Protein AF-A0A1F2WKH8-F1 (afdb_monomer_lite)

Structure (mmCIF, N/CA/C/O backbone):
data_AF-A0A1F2WKH8-F1
#
_entry.id   AF-A0A1F2WKH8-F1
#
loop_
_atom_site.group_PDB
_atom_site.id
_atom_site.type_symbol
_atom_site.label_atom_id
_atom_site.label_alt_id
_atom_site.label_comp_id
_atom_site.label_asym_id
_atom_site.label_entity_id
_atom_site.label_seq_id
_atom_site.pdbx_PDB_ins_code
_atom_site.Cartn_x
_atom_site.Cartn_y
_atom_site.Cartn_z
_atom_site.occupancy
_atom_site.B_iso_or_equiv
_atom_site.auth_seq_id
_atom_site.auth_comp_id
_atom_site.auth_asym_id
_atom_site.auth_atom_id
_atom_site.pdbx_PDB_model_num
ATOM 1 N N . MET A 1 1 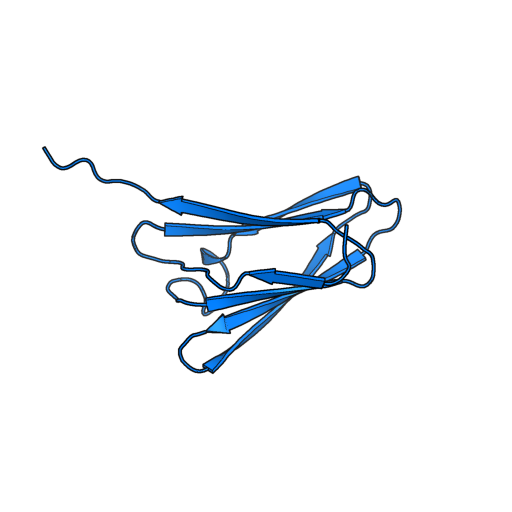? -6.179 11.243 10.677 1.00 87.62 1 MET A N 1
ATOM 2 C CA . MET A 1 1 ? -6.575 9.927 10.133 1.00 87.62 1 MET A CA 1
ATOM 3 C C . MET A 1 1 ? -7.614 10.141 9.056 1.00 87.62 1 MET A C 1
ATOM 5 O O . MET A 1 1 ? -8.438 11.034 9.216 1.00 87.62 1 MET A O 1
ATOM 9 N N . SER A 1 2 ? -7.560 9.351 7.991 1.00 95.75 2 SER A N 1
ATOM 10 C CA . SER A 1 2 ? -8.465 9.412 6.838 1.00 95.75 2 SER A CA 1
ATOM 11 C C . SER A 1 2 ? -8.718 7.989 6.329 1.00 95.75 2 SER A C 1
ATOM 13 O O . SER A 1 2 ? -7.817 7.157 6.460 1.00 95.75 2 SER A O 1
ATOM 15 N N . PRO A 1 3 ? -9.900 7.689 5.763 1.00 96.88 3 PRO A N 1
ATOM 16 C CA . PRO A 1 3 ? -10.135 6.428 5.065 1.00 96.88 3 PRO A CA 1
ATOM 17 C C . PRO A 1 3 ? -9.478 6.381 3.678 1.00 96.88 3 PRO A C 1
ATOM 19 O O . PRO A 1 3 ? -9.442 5.317 3.084 1.00 96.88 3 PRO A O 1
ATOM 22 N N . ASN A 1 4 ? -8.983 7.509 3.146 1.00 98.50 4 ASN A N 1
ATOM 23 C CA . ASN A 1 4 ? -8.354 7.576 1.823 1.00 98.50 4 ASN A CA 1
ATOM 24 C C . ASN A 1 4 ? -7.027 8.345 1.864 1.00 98.50 4 ASN A C 1
ATOM 26 O O . ASN A 1 4 ? -6.978 9.450 2.419 1.00 98.50 4 ASN A O 1
ATOM 30 N N . TRP A 1 5 ? -5.993 7.782 1.236 1.00 98.75 5 TRP A N 1
ATOM 31 C CA . TRP A 1 5 ? -4.656 8.365 1.082 1.00 98.75 5 TRP A CA 1
ATOM 32 C C . TRP A 1 5 ? -4.126 8.138 -0.334 1.00 98.75 5 TRP A C 1
ATOM 34 O O . TRP A 1 5 ? -4.422 7.118 -0.953 1.00 98.75 5 TRP A O 1
ATOM 44 N N . TYR A 1 6 ? -3.328 9.084 -0.829 1.00 98.56 6 TYR A N 1
ATOM 45 C CA . TYR A 1 6 ? -2.810 9.081 -2.195 1.00 98.56 6 TYR A CA 1
ATOM 46 C C . TYR A 1 6 ? -1.331 9.454 -2.182 1.00 98.56 6 TYR A C 1
ATOM 48 O O . TYR A 1 6 ? -0.957 10.492 -1.634 1.00 98.56 6 TYR A O 1
ATOM 56 N N . PHE A 1 7 ? -0.509 8.634 -2.826 1.00 98.44 7 PHE A N 1
ATOM 57 C CA . PHE A 1 7 ? 0.909 8.887 -3.040 1.00 98.44 7 PHE A CA 1
ATOM 58 C C . PHE A 1 7 ? 1.167 8.861 -4.543 1.00 98.44 7 PHE A C 1
ATOM 60 O O . PHE A 1 7 ? 1.017 7.826 -5.188 1.00 98.44 7 PHE A O 1
ATOM 67 N N . ALA A 1 8 ? 1.513 10.014 -5.116 1.00 97.25 8 ALA A N 1
ATOM 68 C CA . ALA A 1 8 ? 1.665 10.153 -6.565 1.00 97.25 8 ALA A CA 1
ATOM 69 C C . ALA A 1 8 ? 2.908 9.439 -7.125 1.00 97.25 8 ALA A C 1
ATOM 71 O O . ALA A 1 8 ? 2.976 9.196 -8.323 1.00 97.25 8 ALA A O 1
ATOM 72 N N . GLU A 1 9 ? 3.877 9.114 -6.272 1.00 95.38 9 GLU A N 1
ATOM 73 C CA . GLU A 1 9 ? 5.164 8.542 -6.659 1.00 95.38 9 GLU A CA 1
ATOM 74 C C . GLU A 1 9 ? 5.469 7.306 -5.802 1.00 95.38 9 GLU A C 1
ATOM 76 O O . GLU A 1 9 ? 5.139 7.250 -4.612 1.00 95.38 9 GLU A O 1
ATOM 81 N N . GLY A 1 10 ? 6.144 6.345 -6.417 1.00 96.19 10 GLY A N 1
ATOM 82 C CA . GLY A 1 10 ? 6.687 5.136 -5.827 1.00 96.19 10 GLY A CA 1
ATOM 83 C C . GLY A 1 10 ? 7.557 4.439 -6.868 1.00 96.19 10 GLY A C 1
ATOM 84 O O . GLY A 1 10 ? 7.258 4.485 -8.065 1.00 96.19 10 GLY A O 1
ATOM 85 N N . TYR A 1 11 ? 8.661 3.856 -6.414 1.00 97.38 11 TYR A N 1
ATOM 86 C CA . TYR A 1 11 ? 9.572 3.122 -7.278 1.00 97.38 11 TYR A CA 1
ATOM 87 C C . TYR A 1 11 ? 10.253 2.008 -6.498 1.00 97.38 11 TYR A C 1
ATOM 89 O O . TYR A 1 11 ? 10.771 2.233 -5.404 1.00 97.38 11 TYR A O 1
ATOM 97 N N . THR A 1 12 ? 10.262 0.825 -7.083 1.00 96.31 12 THR A N 1
ATOM 98 C CA . THR A 1 12 ? 11.018 -0.332 -6.605 1.00 96.31 12 THR A CA 1
ATOM 99 C C . THR A 1 12 ? 12.057 -0.715 -7.640 1.00 96.31 12 THR A C 1
ATOM 101 O O . THR A 1 12 ? 11.869 -0.497 -8.841 1.00 96.31 12 THR A O 1
ATOM 104 N N . GLY A 1 13 ? 13.157 -1.294 -7.173 1.00 92.56 13 GLY A N 1
ATOM 105 C CA . GLY A 1 13 ? 14.239 -1.766 -8.023 1.00 92.56 13 GLY A CA 1
ATOM 106 C C . GLY A 1 13 ? 15.487 -0.885 -7.996 1.00 92.56 13 GLY A C 1
ATOM 107 O O . GLY A 1 13 ? 15.544 0.218 -7.446 1.00 92.56 13 GLY A O 1
ATOM 108 N N . GLY A 1 14 ? 16.553 -1.397 -8.611 1.00 89.88 14 GLY A N 1
ATOM 109 C CA . GLY A 1 14 ? 17.874 -0.782 -8.516 1.00 89.88 14 GLY A CA 1
ATOM 110 C C . GLY A 1 14 ? 18.358 -0.746 -7.065 1.00 89.88 14 GLY A C 1
ATOM 111 O O . GLY A 1 14 ? 18.592 -1.791 -6.469 1.00 89.88 14 GLY A O 1
ATOM 112 N N . THR A 1 15 ? 18.550 0.456 -6.522 1.00 89.44 15 THR A N 1
ATOM 113 C CA . THR A 1 15 ? 18.959 0.669 -5.126 1.00 89.44 15 THR A CA 1
ATOM 114 C C . THR A 1 15 ? 17.830 1.184 -4.239 1.00 89.44 15 THR A C 1
ATOM 116 O O . THR A 1 15 ? 18.128 1.573 -3.111 1.00 89.44 15 THR A O 1
ATOM 119 N N . PHE A 1 16 ? 16.592 1.241 -4.741 1.00 92.94 16 PHE A N 1
ATOM 120 C CA . PHE A 1 16 ? 15.433 1.772 -4.029 1.00 92.94 16 PHE A CA 1
ATOM 121 C C . PHE A 1 16 ? 14.591 0.650 -3.427 1.00 92.94 16 PHE A C 1
ATOM 123 O O . PHE A 1 16 ? 14.236 -0.275 -4.149 1.00 92.94 16 PHE A O 1
ATOM 130 N N . ASP A 1 17 ? 14.211 0.815 -2.159 1.00 94.75 17 ASP A N 1
ATOM 131 C CA . ASP A 1 17 ? 13.233 -0.026 -1.463 1.00 94.75 17 ASP A CA 1
ATOM 132 C C . ASP A 1 17 ? 12.048 0.854 -1.038 1.00 94.75 17 ASP A C 1
ATOM 134 O O . ASP A 1 17 ? 12.245 1.890 -0.385 1.00 94.75 17 ASP A O 1
ATOM 138 N N . THR A 1 18 ? 10.819 0.460 -1.382 1.00 97.88 18 THR A N 1
ATOM 139 C CA . THR A 1 18 ? 9.608 1.226 -1.035 1.00 97.88 18 THR A CA 1
ATOM 140 C C . THR A 1 18 ? 8.762 0.487 -0.005 1.00 97.88 18 THR A C 1
ATOM 142 O O . THR A 1 18 ? 8.436 -0.690 -0.151 1.00 97.88 18 THR A O 1
ATOM 145 N N . TYR A 1 19 ? 8.318 1.219 1.018 1.00 98.38 19 TYR A N 1
ATOM 146 C CA . TYR A 1 19 ? 7.398 0.729 2.037 1.00 98.38 19 TYR A CA 1
ATOM 147 C C . TYR A 1 19 ? 6.123 1.568 2.089 1.00 98.38 19 TYR A C 1
ATOM 149 O O . TYR A 1 19 ? 6.164 2.799 2.041 1.00 98.38 19 TYR A O 1
ATOM 157 N N . ILE A 1 20 ? 4.990 0.889 2.276 1.00 98.69 20 ILE A N 1
ATOM 158 C CA . ILE A 1 20 ? 3.726 1.514 2.676 1.00 98.69 20 ILE A CA 1
ATOM 159 C C . ILE A 1 20 ? 3.430 1.115 4.117 1.00 98.69 20 ILE A C 1
ATOM 161 O O . ILE A 1 20 ? 3.240 -0.062 4.435 1.00 98.69 20 ILE A O 1
ATOM 165 N N . LEU A 1 21 ? 3.389 2.100 5.007 1.00 98.69 21 LEU A N 1
ATOM 166 C CA . LEU A 1 21 ? 3.100 1.900 6.420 1.00 98.69 21 LEU A CA 1
ATOM 167 C C . LEU A 1 21 ? 1.668 2.308 6.707 1.00 98.69 21 LEU A C 1
ATOM 169 O O . LEU A 1 21 ? 1.252 3.418 6.383 1.00 98.69 21 LEU A O 1
ATOM 173 N N . LEU A 1 22 ? 0.926 1.416 7.355 1.00 98.75 22 LEU A N 1
ATOM 174 C CA . LEU A 1 22 ? -0.459 1.648 7.742 1.00 98.75 22 LEU A CA 1
ATOM 175 C C . LEU A 1 22 ? -0.573 1.552 9.258 1.00 98.75 22 LEU A C 1
ATOM 177 O O . LEU A 1 22 ? -0.170 0.553 9.852 1.00 98.75 22 LEU A O 1
ATOM 181 N N . SER A 1 23 ? -1.132 2.579 9.891 1.00 98.69 23 SER A N 1
ATOM 182 C CA . SER A 1 23 ? -1.324 2.639 11.340 1.00 98.69 23 SER A CA 1
ATOM 183 C C . SER A 1 23 ? -2.789 2.873 11.682 1.00 98.69 23 SER A C 1
ATOM 185 O O . SER A 1 23 ? -3.395 3.858 11.252 1.00 98.69 23 SER A O 1
ATOM 187 N N . ASN A 1 24 ? -3.351 1.969 12.480 1.00 98.50 24 ASN A N 1
ATOM 188 C CA . ASN A 1 24 ? -4.701 2.053 13.014 1.00 98.50 24 ASN A CA 1
ATOM 189 C C . ASN A 1 24 ? -4.619 2.319 14.525 1.00 98.50 24 ASN A C 1
ATOM 191 O O . ASN A 1 24 ? -4.478 1.379 15.307 1.00 98.50 24 ASN A O 1
ATOM 195 N N . PRO A 1 25 ? -4.703 3.581 14.979 1.00 97.94 25 PRO A N 1
ATOM 196 C CA . PRO A 1 25 ? -4.766 3.891 16.407 1.00 97.94 25 PRO A CA 1
ATOM 197 C C . PRO A 1 25 ? -6.188 3.727 16.978 1.00 97.94 25 PRO A C 1
ATOM 199 O O . PRO A 1 25 ? -6.396 3.966 18.167 1.00 97.94 25 PRO A O 1
ATOM 202 N N . GLY A 1 26 ? -7.168 3.363 16.144 1.00 97.38 26 GLY A N 1
ATOM 203 C CA . GLY A 1 26 ? -8.534 3.078 16.557 1.00 97.38 26 GLY A CA 1
ATOM 204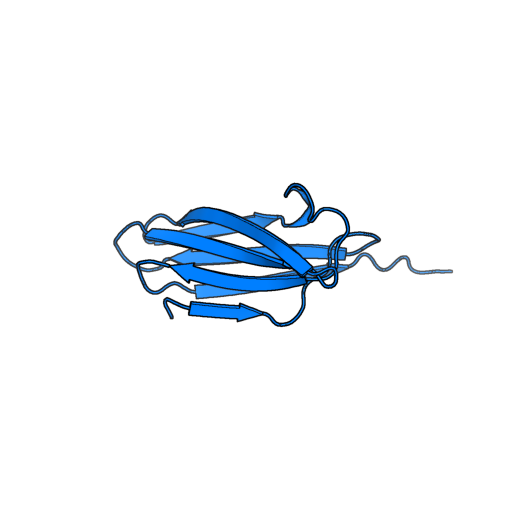 C C . GLY A 1 26 ? -8.653 1.779 17.354 1.00 97.38 26 GLY A C 1
ATOM 205 O O . GLY A 1 26 ? -7.705 1.007 17.498 1.00 97.38 26 GLY A O 1
ATOM 206 N N . TRP A 1 27 ? -9.857 1.543 17.873 1.00 97.94 27 TRP A N 1
ATOM 207 C CA . TRP A 1 27 ? -10.177 0.414 18.757 1.00 97.94 27 TRP A CA 1
ATOM 208 C C . TRP A 1 27 ? -10.853 -0.759 18.041 1.00 97.94 27 TRP A C 1
ATOM 210 O O . TRP A 1 27 ? -11.262 -1.719 18.683 1.00 97.94 27 TRP A O 1
ATOM 220 N N . THR A 1 28 ? -11.022 -0.668 16.724 1.00 97.94 28 THR A N 1
ATOM 221 C CA . THR A 1 28 ? -11.629 -1.713 15.890 1.00 97.94 28 THR A CA 1
ATOM 222 C C . THR A 1 28 ? -10.652 -2.075 14.785 1.00 97.94 28 THR A C 1
ATOM 224 O O . THR A 1 28 ? -10.016 -1.187 14.213 1.00 97.94 28 THR A O 1
ATOM 227 N N . ASP A 1 29 ? -10.524 -3.367 14.502 1.00 98.50 29 ASP A N 1
ATOM 228 C CA . ASP A 1 29 ? -9.767 -3.852 13.351 1.00 98.50 29 ASP A CA 1
ATOM 229 C C . ASP A 1 29 ? -10.371 -3.292 12.055 1.00 98.50 29 ASP A C 1
ATOM 231 O O . ASP A 1 29 ? -11.580 -3.076 11.956 1.00 98.50 29 ASP A O 1
ATOM 235 N N . THR A 1 30 ? -9.535 -3.056 11.048 1.00 98.25 30 THR A N 1
ATOM 236 C CA . THR A 1 30 ? -9.988 -2.605 9.727 1.00 98.25 30 THR A CA 1
ATOM 237 C C . THR A 1 30 ? -9.255 -3.356 8.632 1.00 98.25 30 THR A C 1
ATOM 239 O O . THR A 1 30 ? -8.158 -3.871 8.847 1.00 98.25 30 THR A O 1
ATOM 242 N N . VAL A 1 31 ? -9.838 -3.379 7.438 1.00 98.62 31 VAL A N 1
ATOM 243 C CA . VAL A 1 31 ? -9.134 -3.763 6.215 1.00 98.62 31 VAL A CA 1
ATOM 244 C C . VAL A 1 31 ? -8.789 -2.498 5.435 1.00 98.62 31 VAL A C 1
ATOM 246 O O . VAL A 1 31 ? -9.576 -1.550 5.394 1.00 98.62 31 VAL A O 1
ATOM 249 N N . ALA A 1 32 ? -7.591 -2.469 4.860 1.00 98.69 32 ALA A N 1
ATOM 250 C CA . ALA A 1 32 ? -7.150 -1.458 3.915 1.00 98.69 32 ALA A CA 1
ATOM 251 C C . ALA A 1 32 ? -6.843 -2.123 2.569 1.00 98.69 32 ALA A C 1
ATOM 253 O O . ALA A 1 32 ? -6.080 -3.084 2.517 1.00 98.69 32 ALA A O 1
ATOM 254 N N . ASN A 1 33 ? -7.421 -1.617 1.485 1.00 98.75 33 ASN A N 1
ATOM 255 C CA . ASN A 1 33 ? -7.022 -1.958 0.126 1.00 98.75 33 ASN A CA 1
ATOM 256 C C . ASN A 1 33 ? -5.924 -0.990 -0.312 1.00 98.75 33 ASN A C 1
ATOM 258 O O . ASN A 1 33 ? -6.125 0.228 -0.279 1.00 98.75 33 ASN A O 1
ATOM 262 N N . VAL A 1 34 ? -4.782 -1.541 -0.715 1.00 98.75 34 VAL A N 1
ATOM 263 C CA . VAL A 1 34 ? -3.647 -0.792 -1.256 1.00 98.75 34 VAL A CA 1
ATOM 264 C C . VAL A 1 34 ? -3.547 -1.093 -2.744 1.00 98.75 34 VAL A C 1
ATOM 266 O O . VAL A 1 34 ? -3.283 -2.232 -3.140 1.00 98.75 34 VAL A O 1
ATOM 269 N N . ASP A 1 35 ? -3.796 -0.065 -3.546 1.00 98.81 35 ASP A N 1
ATOM 270 C CA . ASP A 1 35 ? -3.767 -0.108 -5.000 1.00 98.81 35 ASP A CA 1
ATOM 271 C C . ASP A 1 35 ? -2.485 0.516 -5.523 1.00 98.81 35 ASP A C 1
ATOM 273 O O . ASP A 1 35 ? -2.133 1.629 -5.134 1.00 98.81 35 ASP A O 1
ATOM 277 N N . PHE A 1 36 ? -1.832 -0.174 -6.450 1.00 98.75 36 PHE A N 1
ATOM 278 C CA . PHE A 1 36 ? -0.657 0.301 -7.161 1.00 98.75 36 PHE A CA 1
ATOM 279 C C . PHE A 1 36 ? -0.989 0.444 -8.641 1.00 98.75 36 PHE A C 1
ATOM 281 O O . PHE A 1 36 ? -1.386 -0.531 -9.284 1.00 98.75 36 PHE A O 1
ATOM 288 N N . HIS A 1 37 ? -0.818 1.648 -9.181 1.00 98.62 37 HIS A N 1
ATOM 289 C CA . HIS A 1 37 ? -1.020 1.943 -10.599 1.00 98.62 37 HIS A CA 1
ATOM 290 C C . HIS A 1 37 ? 0.328 2.210 -11.254 1.00 98.62 37 HIS A C 1
ATOM 292 O O . HIS A 1 37 ? 0.959 3.226 -10.952 1.00 98.62 37 HIS A O 1
ATOM 298 N N . ARG A 1 38 ? 0.756 1.304 -12.132 1.00 98.12 38 ARG A N 1
ATOM 299 C CA . ARG A 1 38 ? 2.015 1.415 -12.871 1.00 98.12 38 ARG A CA 1
ATOM 300 C C . ARG A 1 38 ? 1.905 2.376 -14.048 1.00 98.12 38 ARG A C 1
ATOM 302 O O . ARG A 1 38 ? 0.821 2.632 -14.572 1.00 98.12 38 ARG A O 1
ATOM 309 N N . ASP A 1 39 ? 3.055 2.877 -14.475 1.00 96.19 39 ASP A N 1
ATOM 310 C CA . ASP A 1 39 ? 3.207 3.749 -15.645 1.00 96.19 39 ASP A CA 1
ATOM 311 C C . ASP A 1 39 ? 2.832 3.072 -16.978 1.00 96.19 39 ASP A C 1
ATOM 313 O O . ASP A 1 39 ? 2.403 3.747 -17.914 1.00 96.19 39 ASP A O 1
ATOM 317 N N . ASP A 1 40 ? 2.908 1.743 -17.048 1.00 96.75 40 ASP A N 1
ATOM 318 C CA . ASP A 1 40 ? 2.438 0.927 -18.175 1.00 96.75 40 ASP A CA 1
ATOM 319 C C . ASP A 1 40 ? 0.918 0.660 -18.179 1.00 96.75 40 ASP A C 1
ATOM 321 O O . ASP A 1 40 ? 0.402 -0.013 -19.075 1.00 96.75 40 ASP A O 1
ATOM 325 N N . GLY A 1 41 ? 0.188 1.197 -17.197 1.00 97.19 41 GLY A N 1
ATOM 326 C CA . GLY A 1 41 ? -1.260 1.054 -17.053 1.00 97.19 41 GLY A CA 1
ATOM 327 C C . GLY A 1 41 ? -1.710 -0.195 -16.290 1.00 97.19 41 GLY A C 1
ATOM 328 O O . GLY A 1 41 ? -2.907 -0.331 -16.016 1.00 97.19 41 GLY A O 1
ATOM 329 N N . ALA A 1 42 ? -0.800 -1.096 -15.902 1.00 98.12 42 ALA A N 1
ATOM 330 C CA . ALA A 1 42 ? -1.150 -2.224 -15.046 1.00 98.12 42 ALA A CA 1
ATOM 331 C C . ALA A 1 42 ? -1.555 -1.743 -13.641 1.00 98.12 42 ALA A C 1
ATOM 333 O O . ALA A 1 42 ? -1.000 -0.787 -13.098 1.00 98.12 42 ALA A O 1
ATOM 334 N N . THR A 1 43 ? -2.543 -2.407 -13.039 1.00 98.19 43 THR A N 1
ATOM 335 C CA . THR A 1 43 ? -3.035 -2.082 -11.693 1.00 98.19 43 THR A CA 1
ATOM 336 C C . THR A 1 43 ? -3.057 -3.330 -10.822 1.00 98.19 43 THR A C 1
ATOM 338 O O . THR A 1 43 ? -3.542 -4.378 -11.252 1.00 98.19 43 THR A O 1
ATOM 341 N N . PHE A 1 44 ? -2.576 -3.199 -9.588 1.00 98.31 44 PHE A N 1
ATOM 342 C CA . PHE A 1 44 ? -2.523 -4.268 -8.594 1.00 98.31 44 PHE A CA 1
ATOM 343 C C . PHE A 1 44 ? -3.231 -3.814 -7.322 1.00 98.31 44 PHE A C 1
ATOM 345 O O . PHE A 1 44 ? -2.989 -2.704 -6.863 1.00 98.31 44 PHE A O 1
ATOM 352 N N . ARG A 1 45 ? -4.083 -4.666 -6.746 1.00 98.44 45 ARG A N 1
ATOM 353 C CA . ARG A 1 45 ? -4.820 -4.390 -5.505 1.00 98.44 45 ARG A CA 1
ATOM 354 C C . ARG A 1 45 ? -4.511 -5.461 -4.471 1.00 98.44 45 ARG A C 1
ATOM 356 O O . ARG A 1 45 ? -4.724 -6.643 -4.740 1.00 98.44 45 ARG A O 1
ATOM 363 N N . TYR A 1 46 ? -4.098 -5.040 -3.280 1.00 98.44 46 TYR A N 1
ATOM 364 C CA . TYR A 1 46 ? -3.790 -5.931 -2.164 1.00 98.44 46 TYR A CA 1
ATOM 365 C C . TYR A 1 46 ? -4.567 -5.523 -0.901 1.00 98.44 46 TYR A C 1
ATOM 367 O O . TYR A 1 46 ? -4.412 -4.391 -0.436 1.00 98.44 46 TYR A O 1
ATOM 375 N N . PRO A 1 47 ? -5.406 -6.409 -0.331 1.00 98.38 47 PRO A N 1
ATOM 376 C CA . PRO A 1 47 ? -6.063 -6.157 0.944 1.00 98.38 47 PRO A CA 1
ATOM 377 C C . PRO A 1 47 ? -5.144 -6.512 2.119 1.00 98.38 47 PRO A C 1
ATOM 379 O O . PRO A 1 47 ? -4.560 -7.594 2.162 1.00 98.38 47 PRO A O 1
ATOM 382 N N . TYR A 1 48 ? -5.085 -5.636 3.118 1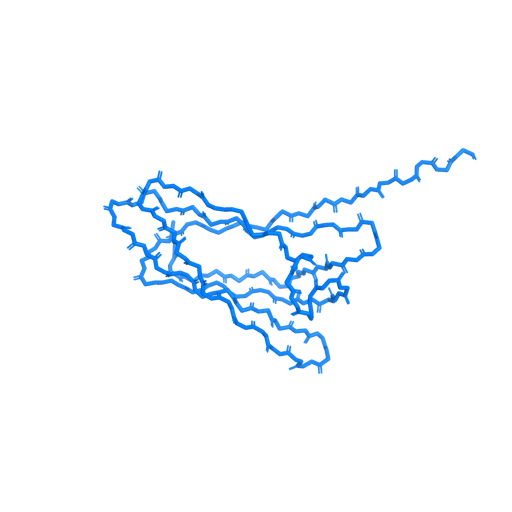.00 98.56 48 TYR A N 1
ATOM 383 C CA . TYR A 1 48 ? -4.339 -5.845 4.354 1.00 98.56 48 TYR A CA 1
ATOM 384 C C . TYR A 1 48 ? -5.224 -5.628 5.574 1.00 98.56 48 TYR A C 1
ATOM 386 O O . TYR A 1 48 ? -5.886 -4.598 5.706 1.00 98.56 48 TYR A O 1
ATOM 394 N N . GLY A 1 49 ? -5.203 -6.584 6.501 1.00 98.50 49 GLY A N 1
ATOM 395 C CA . GLY A 1 49 ? -5.759 -6.381 7.833 1.00 98.50 49 GLY A CA 1
ATOM 396 C C . GLY A 1 49 ? -4.856 -5.454 8.644 1.00 98.50 49 GLY A C 1
ATOM 397 O O . GLY A 1 49 ? -3.659 -5.708 8.770 1.00 98.50 49 GLY A O 1
ATOM 398 N N . VAL A 1 50 ? -5.431 -4.400 9.218 1.00 98.50 50 VAL A N 1
ATOM 399 C CA . VAL A 1 50 ? -4.750 -3.467 10.121 1.00 98.50 50 VAL A CA 1
ATOM 400 C C . VAL A 1 50 ? -5.443 -3.538 11.486 1.00 98.50 50 VAL A C 1
ATOM 402 O O . VAL A 1 50 ? -6.463 -2.869 11.699 1.00 98.50 50 VAL A O 1
ATOM 405 N N . PRO A 1 51 ? -4.937 -4.374 12.413 1.00 98.56 51 PRO A N 1
ATOM 406 C CA . PRO A 1 51 ? -5.567 -4.559 13.714 1.00 98.56 51 PRO A CA 1
ATOM 407 C C . PRO A 1 51 ? -5.645 -3.262 14.522 1.00 98.56 51 PRO A C 1
ATOM 409 O O . PRO A 1 51 ? -4.827 -2.353 14.350 1.00 98.56 51 PRO A O 1
ATOM 412 N N . ALA A 1 52 ? -6.605 -3.201 15.438 1.00 98.31 52 ALA A N 1
ATOM 413 C CA . ALA A 1 52 ? -6.776 -2.104 16.375 1.00 98.31 52 ALA A CA 1
ATOM 414 C C . ALA A 1 52 ? -5.483 -1.827 17.154 1.00 98.31 52 ALA A C 1
ATOM 416 O O . ALA A 1 52 ? -4.817 -2.738 17.653 1.00 98.31 52 ALA A O 1
ATOM 417 N N . GLN A 1 53 ? -5.147 -0.548 17.303 1.00 98.31 53 GLN A N 1
ATOM 418 C CA . GLN A 1 53 ? -3.959 -0.074 18.015 1.00 98.31 53 GLN A CA 1
ATOM 419 C C . GLN A 1 53 ? -2.640 -0.686 17.514 1.00 98.31 53 GLN A C 1
ATOM 421 O O . GLN A 1 53 ? -1.734 -0.971 18.309 1.00 98.31 53 GLN A O 1
ATOM 426 N N . ARG A 1 54 ? -2.524 -0.953 16.212 1.00 98.56 54 ARG A N 1
ATOM 427 C CA . ARG A 1 54 ? -1.318 -1.523 15.598 1.00 98.56 54 ARG A CA 1
ATOM 428 C C . ARG A 1 54 ? -0.917 -0.755 14.350 1.00 98.56 54 ARG A C 1
ATOM 430 O O . ARG A 1 54 ? -1.706 -0.023 13.755 1.00 98.56 54 ARG A O 1
ATOM 437 N N . ARG A 1 55 ? 0.337 -0.972 13.951 1.00 98.19 55 ARG A N 1
ATOM 438 C CA . ARG A 1 55 ? 0.825 -0.642 12.615 1.00 98.19 55 ARG A CA 1
ATOM 439 C C . ARG A 1 55 ? 1.267 -1.901 11.890 1.00 98.19 55 ARG A C 1
ATOM 441 O O . ARG A 1 55 ? 1.696 -2.857 12.537 1.00 98.19 55 ARG A O 1
ATOM 448 N N . ILE A 1 56 ? 1.246 -1.834 10.570 1.00 98.56 56 ILE A N 1
ATOM 449 C CA . ILE A 1 56 ? 1.902 -2.788 9.682 1.00 98.56 56 ILE A CA 1
ATOM 450 C C . ILE A 1 56 ? 2.812 -2.036 8.709 1.00 98.56 56 ILE A C 1
ATOM 452 O O . ILE A 1 56 ? 2.618 -0.844 8.464 1.00 98.56 56 ILE A O 1
ATOM 456 N N . ALA A 1 57 ? 3.800 -2.744 8.175 1.00 98.50 57 ALA A N 1
ATOM 457 C CA . ALA A 1 57 ? 4.667 -2.267 7.110 1.00 98.50 57 ALA A CA 1
ATOM 458 C C . ALA A 1 57 ? 4.553 -3.242 5.940 1.00 98.50 57 ALA A C 1
ATOM 460 O O . ALA A 1 57 ? 4.684 -4.452 6.129 1.00 98.50 57 ALA A O 1
ATOM 461 N N . ILE A 1 58 ? 4.273 -2.708 4.760 1.00 98.62 58 ILE A N 1
ATOM 462 C CA . ILE A 1 58 ? 4.189 -3.457 3.513 1.00 98.62 58 ILE A CA 1
ATOM 463 C C . ILE A 1 58 ? 5.457 -3.134 2.738 1.00 98.62 58 ILE A C 1
ATOM 465 O O . ILE A 1 58 ? 5.646 -1.982 2.355 1.00 98.62 58 ILE A O 1
ATOM 469 N N . HIS A 1 59 ? 6.311 -4.132 2.537 1.00 98.06 59 HIS A N 1
ATOM 470 C CA . HIS A 1 59 ? 7.460 -4.026 1.645 1.00 98.06 59 HIS A CA 1
ATOM 471 C C . HIS A 1 59 ? 6.966 -4.229 0.212 1.00 98.06 59 HIS A C 1
ATOM 473 O O . HIS A 1 59 ? 6.450 -5.298 -0.114 1.00 98.06 59 HIS A O 1
ATOM 479 N N . VAL A 1 60 ? 7.013 -3.179 -0.609 1.00 98.38 60 VAL A N 1
ATOM 480 C CA . VAL A 1 60 ? 6.388 -3.196 -1.941 1.00 98.38 60 VAL A CA 1
ATOM 481 C C . VAL A 1 60 ? 7.174 -4.080 -2.907 1.00 98.38 60 VAL A C 1
ATOM 483 O O . VAL A 1 60 ? 6.568 -4.748 -3.739 1.00 98.38 60 VAL A O 1
ATOM 486 N N . ASP A 1 61 ? 8.490 -4.151 -2.736 1.00 96.50 61 ASP A N 1
ATOM 487 C CA . ASP A 1 61 ? 9.418 -4.947 -3.539 1.00 96.50 61 ASP A CA 1
ATOM 488 C C . ASP A 1 61 ? 9.106 -6.456 -3.506 1.00 96.50 61 ASP A C 1
ATOM 490 O O . ASP A 1 61 ? 9.376 -7.172 -4.467 1.00 96.50 61 ASP A O 1
ATOM 494 N N . ASP A 1 62 ? 8.467 -6.942 -2.435 1.00 97.56 62 ASP A N 1
ATOM 495 C CA . ASP A 1 62 ? 8.057 -8.347 -2.302 1.00 97.56 62 ASP A CA 1
ATOM 496 C C . ASP A 1 62 ? 6.735 -8.664 -3.032 1.00 97.56 62 ASP A C 1
ATOM 498 O O . ASP A 1 62 ? 6.301 -9.822 -3.077 1.00 97.56 62 ASP A O 1
ATOM 502 N N . LEU A 1 63 ? 6.049 -7.655 -3.581 1.00 98.06 63 LEU A N 1
ATOM 503 C CA . LEU A 1 63 ? 4.744 -7.828 -4.213 1.00 98.06 63 LEU A CA 1
ATOM 504 C C . LEU A 1 63 ? 4.888 -8.199 -5.697 1.00 98.06 63 LEU A C 1
ATOM 506 O O . LEU A 1 63 ? 5.564 -7.498 -6.454 1.00 98.06 63 LEU A O 1
ATOM 510 N N . PRO A 1 64 ? 4.198 -9.255 -6.172 1.00 97.12 64 PRO A N 1
ATOM 511 C CA . PRO A 1 64 ? 4.252 -9.654 -7.572 1.00 97.12 64 PRO A CA 1
ATOM 512 C C . PRO A 1 64 ? 3.897 -8.510 -8.528 1.00 97.12 64 PRO A C 1
ATOM 514 O O . PRO A 1 64 ? 2.834 -7.895 -8.418 1.00 97.12 64 PRO A O 1
ATOM 517 N N . GLY A 1 65 ? 4.780 -8.257 -9.495 1.00 96.00 65 GLY A N 1
ATOM 518 C CA . GLY A 1 65 ? 4.607 -7.193 -10.482 1.00 96.00 65 GLY A CA 1
ATOM 519 C C . GLY A 1 65 ? 4.989 -5.798 -9.983 1.00 96.00 65 GLY A C 1
ATOM 520 O O . GLY A 1 65 ? 4.763 -4.832 -10.711 1.00 96.00 65 GLY A O 1
ATOM 521 N N . LEU A 1 66 ? 5.562 -5.681 -8.784 1.00 97.94 66 LEU A N 1
ATOM 522 C CA . LEU A 1 66 ? 6.036 -4.430 -8.192 1.00 97.94 66 LEU A CA 1
ATOM 523 C C . LEU A 1 66 ? 7.470 -4.554 -7.654 1.00 97.94 66 LEU A C 1
ATOM 525 O O . LEU A 1 66 ? 7.883 -3.713 -6.875 1.00 97.94 66 LEU A O 1
ATOM 529 N N . ASP A 1 67 ? 8.243 -5.553 -8.071 1.00 95.69 67 ASP A N 1
ATOM 530 C CA . ASP A 1 67 ? 9.644 -5.777 -7.678 1.00 95.69 67 ASP A CA 1
ATOM 531 C C . ASP A 1 67 ? 10.647 -4.888 -8.445 1.00 95.69 67 ASP A C 1
ATOM 533 O O . ASP A 1 67 ? 11.790 -4.707 -8.032 1.00 95.69 67 ASP A O 1
ATOM 537 N N . ASN A 1 68 ? 10.221 -4.314 -9.574 1.00 96.56 68 ASN A N 1
ATOM 538 C CA . ASN A 1 68 ? 10.990 -3.350 -10.365 1.00 96.56 68 ASN A CA 1
ATOM 539 C C . ASN A 1 68 ? 10.041 -2.485 -11.212 1.00 96.56 68 ASN A C 1
ATOM 541 O O . ASN A 1 68 ? 9.809 -2.779 -12.391 1.00 96.56 68 ASN A O 1
ATOM 545 N N . ALA A 1 69 ? 9.408 -1.480 -10.603 1.00 97.31 69 ALA A N 1
ATOM 546 C CA . ALA A 1 69 ? 8.343 -0.712 -11.248 1.00 97.31 69 ALA A CA 1
ATOM 547 C C . ALA A 1 69 ? 8.243 0.735 -10.749 1.00 97.31 69 ALA A C 1
ATOM 549 O O . ALA A 1 69 ? 8.440 1.002 -9.568 1.00 97.31 69 ALA A O 1
ATOM 550 N N . ASN A 1 70 ? 7.829 1.653 -11.635 1.00 98.00 70 ASN A N 1
ATOM 551 C CA . ASN A 1 70 ? 7.306 2.967 -11.247 1.00 98.00 70 ASN A CA 1
ATOM 552 C C . ASN A 1 70 ? 5.795 2.869 -11.035 1.00 98.00 70 ASN A C 1
ATOM 554 O O . ASN A 1 70 ? 5.090 2.276 -11.857 1.00 98.00 70 ASN A O 1
ATOM 558 N N . PHE A 1 71 ? 5.277 3.485 -9.977 1.00 98.31 71 PHE A N 1
ATOM 559 C CA . PHE A 1 71 ? 3.849 3.449 -9.681 1.00 98.31 71 PHE A CA 1
ATOM 560 C C . PHE A 1 71 ? 3.386 4.633 -8.829 1.00 98.31 71 PHE A C 1
ATOM 562 O O . PHE A 1 71 ? 4.165 5.300 -8.156 1.00 98.31 71 PHE A O 1
ATOM 569 N N . SER A 1 72 ? 2.076 4.861 -8.819 1.00 98.62 72 SER A N 1
ATOM 570 C CA . SER A 1 72 ? 1.393 5.609 -7.757 1.00 98.62 72 SER A CA 1
ATOM 571 C C . SER A 1 72 ? 0.671 4.643 -6.819 1.00 98.62 72 SER A C 1
ATOM 573 O O . SER A 1 72 ? 0.400 3.501 -7.195 1.00 98.62 72 SER A O 1
ATOM 575 N N . THR A 1 73 ? 0.370 5.086 -5.597 1.00 98.81 73 THR A N 1
ATOM 576 C CA . THR A 1 73 ? -0.325 4.279 -4.584 1.00 98.81 73 THR A CA 1
ATOM 577 C C . THR A 1 73 ? -1.596 4.966 -4.102 1.00 98.81 73 THR A C 1
ATOM 579 O O . THR A 1 73 ? -1.575 6.148 -3.748 1.00 98.81 73 THR A O 1
ATOM 582 N N . ILE A 1 74 ? -2.691 4.214 -4.023 1.00 98.75 74 ILE A N 1
ATOM 583 C CA . ILE A 1 74 ? -3.939 4.635 -3.383 1.00 98.75 74 ILE A CA 1
ATOM 584 C C . ILE A 1 74 ? -4.230 3.680 -2.232 1.00 98.75 74 ILE A C 1
ATOM 586 O O . ILE A 1 74 ? -4.234 2.466 -2.407 1.00 98.75 74 ILE A O 1
ATOM 590 N N . VAL A 1 75 ? -4.492 4.224 -1.047 1.00 98.81 75 VAL A N 1
ATOM 591 C CA . VAL A 1 75 ? -4.932 3.440 0.110 1.00 98.81 75 VAL A CA 1
ATOM 592 C C . VAL A 1 75 ? -6.367 3.820 0.426 1.00 98.81 75 VAL A C 1
ATOM 594 O O . VAL A 1 75 ? -6.657 5.000 0.624 1.00 98.81 75 VAL A O 1
ATOM 597 N N . SER A 1 76 ? -7.242 2.821 0.513 1.00 98.69 76 SER A N 1
ATOM 598 C CA . SER A 1 76 ? -8.625 2.973 0.972 1.00 98.69 76 SER A CA 1
ATOM 599 C C . SER A 1 76 ? -8.926 2.000 2.109 1.00 98.69 76 SER A C 1
ATOM 601 O O . SER A 1 76 ? -8.486 0.855 2.065 1.00 98.69 76 SER A O 1
ATOM 603 N N . SER A 1 77 ? -9.657 2.422 3.139 1.00 98.25 77 SER A N 1
ATOM 604 C CA . SER A 1 77 ? -9.981 1.571 4.292 1.00 98.25 77 SER A CA 1
ATOM 605 C C . SER A 1 77 ? -11.381 1.818 4.847 1.00 98.25 77 SER A C 1
ATOM 607 O O . SER A 1 77 ? -11.917 2.923 4.754 1.00 98.25 77 SER A O 1
ATOM 609 N N . ASP A 1 78 ? -11.953 0.786 5.474 1.00 94.56 78 ASP A N 1
ATOM 610 C CA . ASP A 1 78 ? -13.301 0.838 6.062 1.00 94.56 78 ASP A CA 1
ATOM 611 C C . ASP A 1 78 ? -13.382 1.767 7.288 1.00 94.56 78 ASP A C 1
ATOM 613 O O . ASP A 1 78 ? -14.441 2.310 7.601 1.00 94.56 78 ASP A O 1
ATOM 617 N N . GLN A 1 79 ? -12.258 1.963 7.986 1.00 96.88 79 GLN A N 1
ATOM 618 C CA . GLN A 1 79 ? -12.101 2.896 9.105 1.00 96.88 79 GLN A CA 1
ATOM 619 C C . GLN A 1 79 ? -10.973 3.900 8.828 1.00 96.88 79 GLN A C 1
ATOM 621 O O . GLN A 1 79 ? -10.039 3.574 8.092 1.00 96.88 79 GLN A O 1
ATOM 626 N N . PRO A 1 80 ? -10.990 5.110 9.422 1.00 98.19 80 PRO A N 1
ATOM 627 C CA . PRO A 1 80 ? -9.885 6.051 9.283 1.00 98.19 80 PRO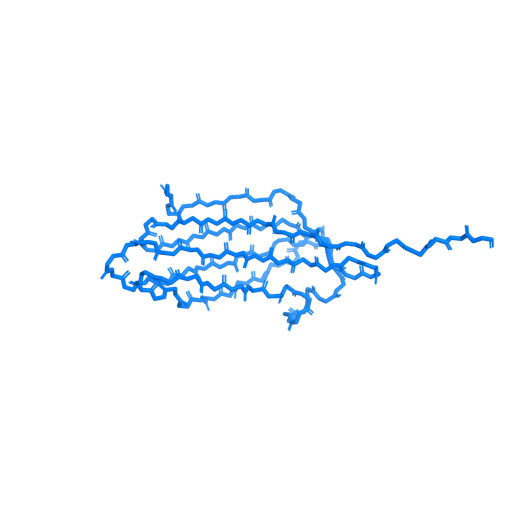 A CA 1
ATOM 628 C C . PRO A 1 80 ? -8.571 5.487 9.839 1.00 98.19 80 PRO A C 1
ATOM 630 O O . PRO A 1 80 ? -8.482 5.157 11.019 1.00 98.19 80 PRO A O 1
ATOM 633 N N . ILE A 1 81 ? -7.527 5.474 9.011 1.00 98.62 81 ILE A N 1
ATOM 634 C CA . ILE A 1 81 ? -6.160 5.092 9.398 1.00 98.62 81 ILE A CA 1
ATOM 635 C C . ILE A 1 81 ? -5.181 6.240 9.124 1.00 98.62 81 ILE A C 1
ATOM 637 O O . ILE A 1 81 ? -5.554 7.304 8.611 1.00 98.62 81 ILE A O 1
ATOM 641 N N . MET A 1 82 ? -3.921 6.056 9.506 1.00 98.69 82 MET A N 1
ATOM 642 C CA . MET A 1 82 ? -2.791 6.823 8.981 1.00 98.69 82 MET A CA 1
ATOM 643 C C . MET A 1 82 ? -2.050 5.967 7.960 1.00 98.69 82 MET A C 1
ATOM 645 O O . MET A 1 82 ? -1.879 4.769 8.189 1.00 98.69 82 MET A O 1
ATOM 649 N N . ALA A 1 83 ? -1.621 6.584 6.863 1.00 98.56 83 ALA A N 1
ATOM 650 C CA . ALA A 1 83 ? -0.777 5.948 5.866 1.00 98.56 83 ALA A CA 1
ATOM 651 C C . ALA A 1 83 ? 0.469 6.802 5.627 1.00 98.56 83 ALA A C 1
ATOM 653 O O . ALA A 1 83 ? 0.389 8.032 5.614 1.00 98.56 83 ALA A O 1
ATOM 654 N N . GLU A 1 84 ? 1.598 6.145 5.414 1.00 98.56 84 GLU A N 1
ATOM 655 C CA . GLU A 1 84 ? 2.885 6.767 5.124 1.00 98.56 84 GLU A CA 1
ATOM 656 C C . GLU A 1 84 ? 3.606 5.970 4.036 1.00 98.56 84 GLU A C 1
ATOM 658 O O . GLU A 1 84 ? 3.494 4.744 3.976 1.00 98.56 84 GLU A O 1
ATOM 663 N N . ARG A 1 85 ? 4.336 6.682 3.175 1.00 98.12 85 ARG A N 1
ATOM 664 C CA . ARG A 1 85 ? 5.269 6.100 2.213 1.00 98.12 85 ARG A CA 1
ATOM 665 C C . ARG A 1 85 ? 6.682 6.390 2.693 1.00 98.12 85 ARG A C 1
ATOM 667 O O . ARG A 1 85 ? 7.066 7.558 2.766 1.00 98.12 85 ARG A O 1
ATOM 674 N N . GLU A 1 86 ? 7.457 5.341 2.915 1.00 97.19 86 GLU A N 1
ATOM 675 C CA . GLU A 1 86 ? 8.896 5.434 3.147 1.00 97.19 86 GLU A CA 1
ATOM 676 C C . GLU A 1 86 ? 9.639 4.886 1.926 1.00 97.19 86 GLU A C 1
ATOM 678 O O . GLU A 1 86 ? 9.228 3.891 1.332 1.00 97.19 86 GLU A O 1
ATOM 683 N N . MET A 1 87 ? 10.722 5.555 1.536 1.00 94.69 87 MET A N 1
ATOM 684 C CA . MET A 1 87 ? 11.606 5.098 0.467 1.00 94.69 87 MET A CA 1
ATOM 685 C C . MET A 1 87 ? 13.042 5.164 0.962 1.00 94.69 87 MET A C 1
ATOM 687 O O . MET A 1 87 ? 13.511 6.221 1.393 1.00 94.69 87 MET A O 1
ATOM 691 N N . PHE A 1 88 ? 13.735 4.038 0.878 1.00 93.12 88 PHE A N 1
ATOM 692 C CA . PHE A 1 88 ? 15.157 3.939 1.164 1.00 93.12 88 PHE A CA 1
ATOM 693 C C . PHE A 1 88 ? 15.911 3.843 -0.152 1.00 93.12 88 PHE A C 1
ATOM 695 O O . PHE A 1 88 ? 15.408 3.277 -1.116 1.00 93.12 88 PHE A O 1
ATOM 702 N N . PHE A 1 89 ? 17.111 4.417 -0.206 1.00 87.94 89 PHE A N 1
ATOM 703 C CA . PHE A 1 89 ? 17.992 4.245 -1.351 1.00 87.94 89 PHE A CA 1
ATOM 704 C C . PHE A 1 89 ? 19.434 4.044 -0.903 1.00 87.94 89 PHE A C 1
ATOM 706 O O . PHE A 1 89 ? 19.982 4.825 -0.119 1.00 87.94 89 PHE A O 1
ATOM 713 N N . VAL A 1 90 ? 20.074 2.994 -1.415 1.00 81.06 90 VAL A N 1
ATOM 714 C CA . VAL A 1 90 ? 21.498 2.763 -1.169 1.00 81.06 90 VAL A CA 1
ATOM 715 C C . VAL A 1 90 ? 22.311 3.690 -2.066 1.00 81.06 90 VAL A C 1
ATOM 717 O O . VAL A 1 90 ? 22.308 3.570 -3.291 1.00 81.06 90 VAL A O 1
ATOM 720 N N . MET A 1 91 ? 23.060 4.606 -1.451 1.00 70.25 91 MET A N 1
ATOM 721 C CA . MET A 1 91 ? 24.095 5.368 -2.146 1.00 70.25 91 MET A CA 1
ATOM 722 C C . MET A 1 91 ? 25.398 4.569 -2.158 1.00 70.25 91 MET A C 1
ATOM 724 O O . MET A 1 91 ? 26.073 4.449 -1.134 1.00 70.25 91 MET A O 1
ATOM 728 N N . THR A 1 92 ? 25.805 4.060 -3.320 1.00 67.19 92 THR A N 1
ATOM 729 C CA . THR A 1 92 ? 27.183 3.586 -3.489 1.00 67.19 92 THR A CA 1
ATOM 730 C C . THR A 1 92 ? 28.100 4.806 -3.563 1.00 67.19 92 THR A C 1
ATOM 732 O O . THR A 1 92 ? 28.078 5.556 -4.537 1.00 67.19 92 THR A O 1
ATOM 735 N N . ARG A 1 93 ? 28.899 5.050 -2.518 1.00 62.75 93 ARG A N 1
ATOM 736 C CA . ARG A 1 93 ? 29.897 6.126 -2.533 1.00 62.75 93 ARG A CA 1
ATOM 737 C C . ARG A 1 93 ? 31.043 5.711 -3.459 1.00 62.75 93 ARG A C 1
ATOM 739 O O . ARG A 1 93 ? 31.865 4.885 -3.076 1.00 62.75 93 ARG A O 1
ATOM 746 N N . GLY A 1 94 ? 31.070 6.254 -4.674 1.00 65.12 94 GLY A N 1
ATOM 747 C CA . GLY A 1 94 ? 32.219 6.128 -5.568 1.00 65.12 94 GLY A CA 1
ATOM 748 C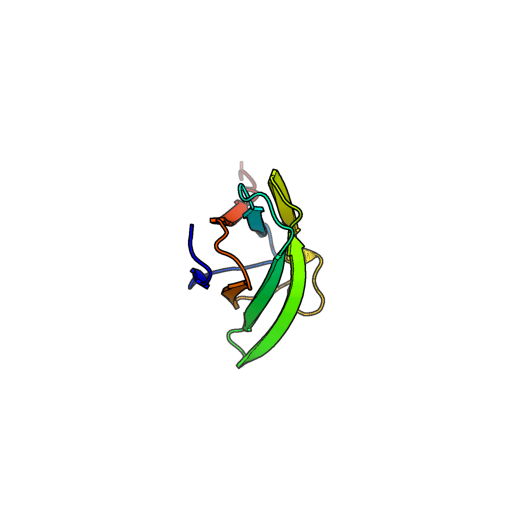 C . GLY A 1 94 ? 33.417 6.867 -4.973 1.00 65.12 94 GLY A C 1
ATOM 749 O O . GLY A 1 94 ? 33.327 8.073 -4.735 1.00 65.12 94 GLY A O 1
ATOM 750 N N . TYR A 1 95 ? 34.496 6.139 -4.693 1.00 51.66 95 TYR A N 1
ATOM 751 C CA . TYR A 1 95 ? 35.840 6.697 -4.546 1.00 51.66 95 TYR A CA 1
ATOM 752 C C . TYR A 1 95 ? 36.613 6.448 -5.834 1.00 51.66 95 TYR A C 1
ATOM 754 O O . TYR A 1 95 ? 36.439 5.344 -6.400 1.00 51.66 95 TYR A O 1
#

Sequence (95 aa):
MSPNWYFAEGYTGGTFDTYILLSNPGWTDTVANVDFHRDDGATFRYPYGVPAQRRIAIHVDDLPGLDNANFSTIVSSDQPIMAEREMFFVMTRGY

Secondary structure (DSSP, 8-state):
-EEEEEES--EEBTTEEEEEEEEE-SSS-EEEEEEEEETTS-EEEEEEEE-TTEEEEEEGGGSTT-SSEEEEEEEEEEEEEEEEEEEEE------

Radius of gy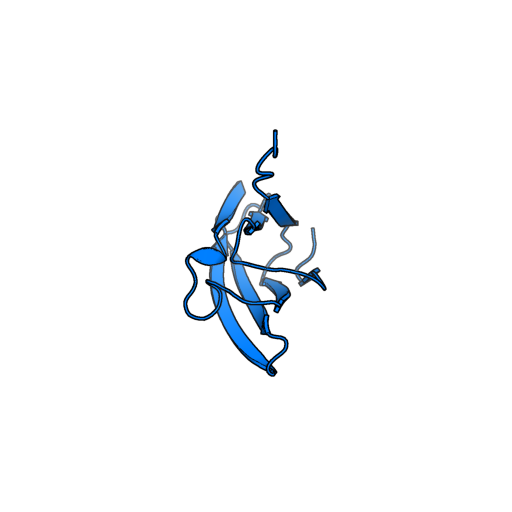ration: 14.13 Å; chains: 1; bounding box: 49×20×37 Å

Foldseek 3Di:
DAQKDKFAKDWADDFKWKKKKKFAQAQAKKKKWKWKAFPVRDIDIDIDIHGHGDMDIDGQCPDPPRVGTITMIMIGMPDDIDIDMDMDGDDDDDD

Organism: NCBI:txid1797199

pLDDT: mean 95.34, std 8.16, range [51.66, 98.81]

InterPro domains:
  IPR036698 TM1070-like superfamily [G3DSA:2.60.290.11] (2-95)
  IPR036698 TM1070-like superfamily [SSF89232] (4-84)